Protein AF-A0A7S4IUA7-F1 (afdb_monomer_lite)

pLDDT: mean 75.54, std 24.88, range [31.03, 96.56]

Structure (mmCIF, N/CA/C/O backbone):
data_AF-A0A7S4IUA7-F1
#
_entry.id   AF-A0A7S4IUA7-F1
#
loop_
_atom_site.group_PDB
_atom_site.id
_atom_site.type_symbol
_atom_site.label_atom_id
_atom_site.label_alt_id
_atom_site.label_comp_id
_atom_site.label_asym_id
_atom_site.label_entity_id
_atom_site.label_seq_id
_atom_site.pdbx_PDB_ins_code
_atom_site.Cartn_x
_atom_site.Cartn_y
_atom_site.Cartn_z
_atom_site.occupancy
_atom_site.B_iso_or_equiv
_atom_site.auth_seq_id
_atom_site.auth_comp_id
_atom_site.auth_asym_id
_atom_site.auth_atom_id
_atom_site.pdbx_PDB_model_num
ATOM 1 N N . MET A 1 1 ? 3.511 -25.795 -10.693 1.00 38.31 1 MET A N 1
ATOM 2 C CA . MET A 1 1 ? 3.904 -25.506 -9.298 1.00 38.31 1 MET A CA 1
ATOM 3 C C . MET A 1 1 ? 3.450 -24.096 -8.982 1.00 38.31 1 MET A C 1
ATOM 5 O O . MET A 1 1 ? 4.001 -23.162 -9.547 1.00 38.31 1 MET A O 1
ATOM 9 N N . LEU A 1 2 ? 2.396 -23.937 -8.180 1.00 43.91 2 LEU A N 1
ATOM 10 C CA . LEU A 1 2 ? 2.012 -22.625 -7.662 1.00 43.91 2 LEU A CA 1
ATOM 11 C C . LEU A 1 2 ? 3.095 -22.228 -6.658 1.00 43.91 2 LEU A C 1
ATOM 13 O O . LEU A 1 2 ? 3.118 -22.738 -5.541 1.00 43.91 2 LEU A O 1
ATOM 17 N N . SER A 1 3 ? 4.046 -21.413 -7.118 1.00 50.47 3 SER A N 1
ATOM 18 C CA . SER A 1 3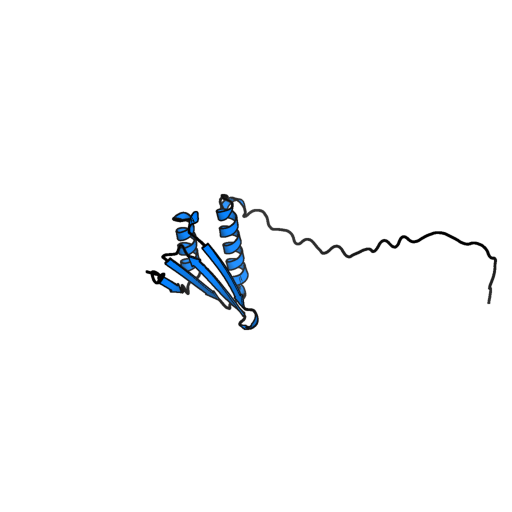 ? 5.025 -20.763 -6.255 1.00 50.47 3 SER A CA 1
ATOM 19 C C . SER A 1 3 ? 4.239 -20.059 -5.160 1.00 50.47 3 SER A C 1
ATOM 21 O O . SER A 1 3 ? 3.353 -19.256 -5.454 1.00 50.47 3 SER A O 1
ATOM 23 N N . TRP A 1 4 ? 4.500 -20.405 -3.908 1.00 49.34 4 TRP A N 1
ATOM 24 C CA . TRP A 1 4 ? 3.959 -19.696 -2.758 1.00 49.34 4 TRP A CA 1
ATOM 25 C C . TRP A 1 4 ? 4.533 -18.289 -2.865 1.00 49.34 4 TRP A C 1
ATOM 27 O O . TRP A 1 4 ? 5.706 -18.070 -2.573 1.00 49.34 4 TRP A O 1
ATOM 37 N N . ALA A 1 5 ? 3.750 -17.367 -3.424 1.00 58.12 5 ALA A N 1
ATOM 38 C CA . ALA A 1 5 ? 4.144 -15.975 -3.488 1.00 58.12 5 ALA A CA 1
ATOM 39 C C . ALA A 1 5 ? 4.478 -15.561 -2.056 1.00 58.12 5 ALA A C 1
ATOM 41 O O . ALA A 1 5 ? 3.652 -15.759 -1.159 1.00 58.12 5 ALA A O 1
ATOM 42 N N . LEU A 1 6 ? 5.699 -15.069 -1.837 1.00 74.31 6 LEU A N 1
ATOM 43 C CA . LEU A 1 6 ? 6.144 -14.635 -0.519 1.00 74.31 6 LEU A CA 1
ATOM 44 C C . LEU A 1 6 ? 5.200 -13.496 -0.102 1.00 74.31 6 LEU A C 1
ATOM 46 O O . LEU A 1 6 ? 5.260 -12.397 -0.656 1.00 74.31 6 LEU A O 1
ATOM 50 N N . MET A 1 7 ? 4.237 -13.805 0.767 1.00 78.88 7 MET A N 1
ATOM 51 C CA . MET A 1 7 ? 3.244 -12.853 1.255 1.00 78.88 7 MET A CA 1
ATOM 52 C C . MET A 1 7 ? 3.789 -12.218 2.522 1.00 78.88 7 MET A C 1
ATOM 54 O O . MET A 1 7 ? 3.866 -12.878 3.555 1.00 78.88 7 MET A O 1
ATOM 58 N N . VAL A 1 8 ? 4.152 -10.943 2.430 1.00 89.06 8 VAL A N 1
ATOM 59 C CA . VAL A 1 8 ? 4.759 -10.190 3.528 1.00 89.06 8 VAL A CA 1
ATOM 60 C C . VAL A 1 8 ? 3.813 -9.072 3.936 1.00 89.06 8 VAL A C 1
ATOM 62 O O . VAL A 1 8 ? 3.355 -8.299 3.093 1.00 89.06 8 VAL A O 1
ATOM 65 N N . TYR A 1 9 ? 3.504 -9.014 5.230 1.00 92.00 9 TYR A N 1
ATOM 66 C CA . TYR A 1 9 ? 2.853 -7.859 5.833 1.00 92.00 9 TYR A CA 1
ATOM 67 C C . TYR A 1 9 ? 3.932 -6.869 6.257 1.00 92.00 9 TYR A C 1
ATOM 69 O O . TYR A 1 9 ? 4.883 -7.245 6.938 1.00 92.00 9 TYR A O 1
ATOM 77 N N . LEU A 1 10 ? 3.788 -5.631 5.803 1.00 93.50 10 LEU A N 1
ATOM 78 C CA . LEU A 1 10 ? 4.608 -4.506 6.216 1.00 93.50 10 LEU A CA 1
ATOM 79 C C . LEU A 1 10 ? 3.765 -3.663 7.170 1.00 93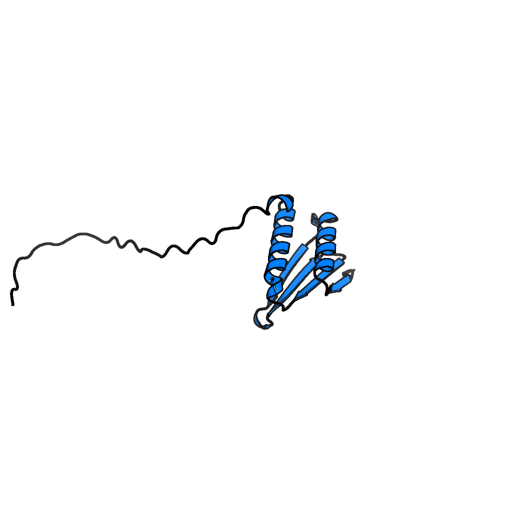.50 10 LEU A C 1
ATOM 81 O O . LEU A 1 10 ? 2.674 -3.233 6.799 1.00 93.50 10 LEU A O 1
ATOM 85 N N . ASP A 1 11 ? 4.256 -3.469 8.392 1.00 91.81 11 ASP A N 1
ATOM 86 C CA . ASP A 1 11 ? 3.554 -2.690 9.422 1.00 91.81 11 ASP A CA 1
ATOM 87 C C . ASP A 1 11 ? 3.826 -1.183 9.282 1.00 91.81 11 ASP A C 1
ATOM 89 O O . ASP A 1 11 ? 3.001 -0.352 9.659 1.00 91.81 11 ASP A O 1
ATOM 93 N N . ASP A 1 12 ? 4.971 -0.828 8.697 1.00 94.88 12 ASP A N 1
ATOM 94 C CA . ASP A 1 12 ? 5.356 0.551 8.423 1.00 94.88 12 ASP A CA 1
ATOM 95 C C . ASP A 1 12 ? 4.829 1.024 7.060 1.00 94.88 12 ASP A C 1
ATOM 97 O O . ASP A 1 12 ? 5.033 0.378 6.025 1.00 94.88 12 ASP A O 1
ATOM 101 N N . TRP A 1 13 ? 4.151 2.173 7.067 1.00 94.06 13 TRP A N 1
ATOM 102 C CA . TRP A 1 13 ? 3.543 2.749 5.867 1.00 94.06 13 TRP A CA 1
ATOM 103 C C . TRP A 1 13 ? 4.590 3.175 4.839 1.00 94.06 13 TRP A C 1
ATOM 105 O O . TRP A 1 13 ? 4.414 2.903 3.651 1.00 94.06 13 TRP A O 1
ATOM 115 N N . ASP A 1 14 ? 5.665 3.827 5.279 1.00 95.25 14 ASP A N 1
ATOM 116 C CA . ASP A 1 14 ? 6.658 4.406 4.373 1.00 95.25 14 ASP A CA 1
ATOM 117 C C . ASP A 1 14 ? 7.438 3.300 3.650 1.00 95.25 14 ASP A C 1
ATOM 119 O O . ASP A 1 14 ? 7.639 3.355 2.435 1.00 95.25 14 ASP A O 1
ATOM 123 N N . THR A 1 15 ? 7.765 2.226 4.371 1.00 95.62 15 THR A N 1
ATOM 124 C CA . THR A 1 15 ? 8.364 1.010 3.811 1.00 95.62 15 THR A CA 1
ATOM 125 C C . THR A 1 15 ? 7.431 0.340 2.801 1.00 95.62 15 THR A C 1
ATOM 127 O O . THR A 1 15 ? 7.865 -0.040 1.712 1.00 95.62 15 THR A O 1
ATOM 130 N N . PHE A 1 16 ? 6.137 0.210 3.126 1.00 96.06 16 PHE A N 1
ATOM 131 C CA . PHE A 1 16 ? 5.156 -0.344 2.192 1.00 96.06 16 PHE A CA 1
ATOM 132 C C . PHE A 1 16 ? 5.028 0.497 0.924 1.00 96.06 16 PHE A C 1
ATOM 134 O O . PHE A 1 16 ? 5.040 -0.061 -0.173 1.00 96.06 16 PHE A O 1
ATOM 141 N N . TYR A 1 17 ? 4.920 1.818 1.066 1.00 95.50 17 TYR A N 1
ATOM 142 C CA . TYR A 1 17 ? 4.805 2.745 -0.053 1.00 95.50 17 TYR A CA 1
ATOM 143 C C . TYR A 1 17 ? 6.013 2.628 -0.990 1.00 95.50 17 TYR A C 1
ATOM 145 O O . TYR A 1 17 ? 5.835 2.422 -2.191 1.00 95.50 17 TYR A O 1
ATOM 153 N N . ALA A 1 18 ? 7.230 2.685 -0.440 1.00 95.31 18 ALA A N 1
ATOM 154 C CA . ALA A 1 18 ? 8.462 2.643 -1.221 1.00 95.31 18 ALA A CA 1
ATOM 155 C C . ALA A 1 18 ? 8.616 1.327 -2.003 1.00 95.31 18 ALA A C 1
ATOM 157 O O . ALA A 1 18 ? 8.908 1.344 -3.199 1.00 95.31 18 ALA A O 1
ATOM 158 N N . GLU A 1 19 ? 8.374 0.179 -1.363 1.00 95.12 19 GLU A N 1
ATOM 159 C CA . GLU A 1 19 ? 8.480 -1.123 -2.036 1.00 95.12 19 GLU A CA 1
ATOM 160 C C . GLU A 1 19 ? 7.338 -1.362 -3.036 1.00 95.12 19 GLU A C 1
ATOM 162 O O . GLU A 1 19 ? 7.548 -1.975 -4.085 1.00 95.12 19 GLU A O 1
ATOM 167 N N . ALA A 1 20 ? 6.134 -0.851 -2.761 1.00 95.12 20 ALA A N 1
ATOM 168 C CA . ALA A 1 20 ? 5.012 -0.917 -3.694 1.00 95.12 20 ALA A CA 1
ATOM 169 C C . ALA A 1 20 ? 5.265 -0.082 -4.959 1.00 95.12 20 ALA A C 1
ATOM 171 O O . ALA A 1 20 ? 5.007 -0.554 -6.069 1.00 95.12 20 ALA A O 1
ATOM 172 N N . GLU A 1 21 ? 5.785 1.136 -4.800 1.00 93.88 21 GLU A N 1
ATOM 173 C CA . GLU A 1 21 ? 6.136 2.019 -5.912 1.00 93.88 21 GLU A CA 1
ATOM 174 C C . GLU A 1 21 ? 7.277 1.432 -6.745 1.00 93.88 21 GLU A C 1
ATOM 176 O O . GLU A 1 21 ? 7.164 1.327 -7.968 1.00 93.88 21 GLU A O 1
ATOM 181 N N . LYS A 1 22 ? 8.337 0.960 -6.086 1.00 94.62 22 LYS A N 1
ATOM 182 C CA . LYS A 1 22 ? 9.459 0.286 -6.740 1.00 94.62 22 LYS A CA 1
ATOM 183 C C . LYS A 1 22 ? 9.006 -0.936 -7.541 1.00 94.62 22 LYS A C 1
ATOM 185 O O . LYS A 1 22 ? 9.369 -1.066 -8.706 1.00 94.62 22 LYS A O 1
ATOM 190 N N . MET A 1 23 ? 8.152 -1.789 -6.965 1.00 94.69 23 MET A N 1
ATOM 191 C CA . MET A 1 23 ? 7.604 -2.955 -7.670 1.00 94.69 23 MET A CA 1
ATOM 192 C C . MET A 1 23 ? 6.867 -2.557 -8.954 1.00 94.69 23 MET A C 1
ATOM 194 O O . MET A 1 23 ? 7.005 -3.229 -9.978 1.00 94.69 23 MET A O 1
ATOM 198 N N . TYR A 1 24 ? 6.099 -1.466 -8.906 1.00 94.62 24 TYR A N 1
ATOM 199 C CA . TYR A 1 24 ? 5.390 -0.965 -10.075 1.00 94.62 24 TYR A CA 1
ATOM 200 C C . TYR A 1 24 ? 6.343 -0.425 -11.145 1.00 94.62 24 TYR A C 1
ATOM 202 O O . TYR A 1 24 ? 6.141 -0.709 -12.321 1.00 94.62 24 TYR A O 1
ATOM 210 N N . ILE A 1 25 ? 7.380 0.322 -10.753 1.00 92.94 25 ILE A N 1
ATOM 211 C CA . ILE A 1 25 ? 8.390 0.853 -11.682 1.00 92.94 25 ILE A CA 1
ATOM 212 C C . ILE A 1 25 ? 9.139 -0.291 -12.379 1.00 92.94 25 ILE A C 1
ATOM 214 O O . ILE A 1 25 ? 9.314 -0.255 -13.596 1.00 92.94 25 ILE A O 1
ATOM 218 N N . ASP A 1 26 ? 9.522 -1.327 -11.632 1.00 94.19 26 ASP A N 1
ATOM 219 C CA . ASP A 1 26 ? 10.264 -2.471 -12.170 1.00 94.19 26 ASP A CA 1
ATOM 220 C C . ASP A 1 26 ? 9.399 -3.333 -13.108 1.00 94.19 26 ASP A C 1
ATOM 222 O O . ASP A 1 26 ? 9.864 -3.836 -14.138 1.00 94.19 26 ASP A O 1
ATOM 226 N N . HIS A 1 27 ? 8.125 -3.535 -12.755 1.00 93.00 27 HIS A N 1
ATOM 227 C CA . HIS A 1 27 ? 7.229 -4.467 -13.442 1.00 93.00 27 HIS A CA 1
ATOM 228 C C . HIS A 1 27 ? 5.800 -3.915 -13.611 1.00 93.00 27 HIS A C 1
ATOM 230 O O . HIS A 1 27 ? 4.850 -4.508 -13.085 1.00 93.00 27 HIS A O 1
ATOM 236 N N . PRO A 1 28 ? 5.586 -2.844 -14.394 1.00 93.12 28 PRO A N 1
ATOM 237 C CA . PRO A 1 28 ? 4.285 -2.170 -14.468 1.00 93.12 28 PRO A CA 1
ATOM 238 C C . PRO A 1 28 ? 3.182 -3.067 -15.046 1.00 93.12 28 PRO A C 1
ATOM 240 O O . PRO A 1 28 ? 2.075 -3.110 -14.522 1.00 93.12 28 PRO A O 1
ATOM 243 N N . ALA A 1 29 ? 3.495 -3.867 -16.072 1.00 91.81 29 ALA A N 1
ATOM 244 C CA . ALA A 1 29 ? 2.523 -4.746 -16.732 1.00 91.81 29 ALA A CA 1
ATOM 245 C C . ALA A 1 29 ? 2.106 -5.972 -15.895 1.00 91.81 29 ALA A C 1
ATOM 247 O O . ALA A 1 29 ? 1.072 -6.581 -16.161 1.00 91.81 29 ALA A O 1
ATOM 248 N N . GLN A 1 30 ? 2.921 -6.368 -14.912 1.00 93.44 30 GLN A N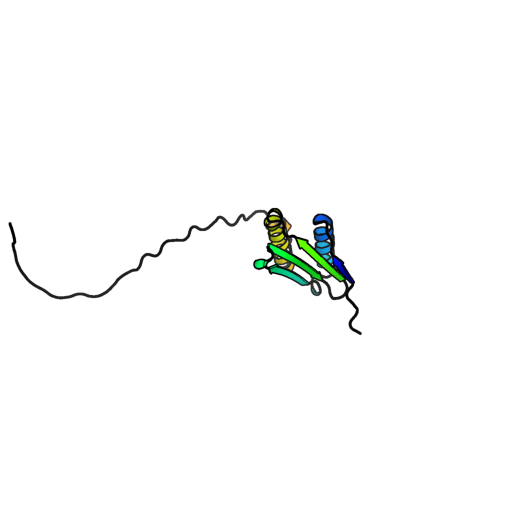 1
ATOM 249 C CA . GLN A 1 30 ? 2.654 -7.533 -14.056 1.00 93.44 30 GLN A CA 1
ATOM 250 C C . GLN A 1 30 ? 2.145 -7.124 -12.672 1.00 93.44 30 GLN A C 1
ATOM 252 O O . GLN A 1 30 ? 1.564 -7.948 -11.963 1.00 93.44 30 GLN A O 1
ATOM 257 N N . THR A 1 31 ? 2.344 -5.862 -12.288 1.00 95.56 31 THR A N 1
ATOM 258 C CA . THR A 1 31 ? 1.957 -5.350 -10.979 1.00 95.56 31 THR A CA 1
ATOM 259 C C . THR A 1 31 ? 0.455 -5.123 -10.904 1.00 95.56 31 THR A C 1
ATOM 261 O O . THR A 1 31 ? -0.140 -4.423 -11.718 1.00 95.56 31 THR A O 1
ATOM 264 N N . ARG A 1 32 ? -0.171 -5.695 -9.875 1.00 94.81 32 ARG A N 1
ATOM 265 C CA . ARG A 1 32 ? -1.584 -5.494 -9.554 1.00 94.81 32 ARG A CA 1
ATOM 266 C C . ARG A 1 32 ? -1.726 -4.897 -8.169 1.00 94.81 32 ARG A C 1
ATOM 268 O O . ARG A 1 32 ? -1.268 -5.483 -7.186 1.00 94.81 32 ARG A O 1
ATOM 275 N N . TYR A 1 33 ? -2.416 -3.766 -8.118 1.00 95.88 33 TYR A N 1
ATOM 276 C CA . TYR A 1 33 ? -2.814 -3.078 -6.899 1.00 95.88 33 TYR A CA 1
ATOM 277 C C . TYR A 1 33 ? -4.249 -3.471 -6.525 1.00 95.88 33 TYR A C 1
ATOM 279 O O . TYR A 1 33 ? -5.140 -3.487 -7.372 1.00 95.88 33 TYR A O 1
ATOM 287 N N . VAL A 1 34 ? -4.478 -3.837 -5.263 1.00 95.31 34 VAL A N 1
ATOM 288 C CA . VAL A 1 34 ? -5.797 -4.206 -4.734 1.00 95.31 34 VAL A CA 1
ATOM 289 C C . VAL A 1 34 ? -6.009 -3.534 -3.384 1.00 95.31 34 VAL A C 1
ATOM 291 O O . VAL A 1 34 ? -5.213 -3.721 -2.466 1.00 95.31 34 VAL A O 1
ATOM 294 N N . MET A 1 35 ? -7.135 -2.840 -3.237 1.00 95.25 35 MET A N 1
ATOM 295 C CA . MET A 1 35 ? -7.615 -2.290 -1.971 1.00 95.25 35 MET A CA 1
ATOM 296 C C . MET A 1 35 ? -8.900 -3.006 -1.550 1.00 95.25 35 MET A C 1
ATOM 298 O O . MET A 1 35 ? -9.803 -3.222 -2.357 1.00 95.25 35 MET A O 1
ATOM 302 N N . LYS A 1 36 ? -8.995 -3.381 -0.274 1.00 94.94 36 LYS A N 1
ATOM 303 C CA . LYS A 1 36 ? -10.186 -4.006 0.309 1.00 94.94 36 LYS A CA 1
ATOM 304 C C . LYS A 1 36 ? -10.560 -3.307 1.607 1.00 94.94 36 LYS A C 1
ATOM 306 O O . LYS A 1 36 ? -9.815 -3.388 2.579 1.00 94.94 36 LYS A O 1
ATOM 311 N N . TYR A 1 37 ? -11.745 -2.706 1.639 1.00 95.19 37 TYR A N 1
ATOM 312 C CA . TYR A 1 37 ? -12.350 -2.173 2.857 1.00 95.19 37 TYR A CA 1
ATOM 313 C C . TYR A 1 37 ? -13.363 -3.158 3.441 1.00 95.19 37 TYR A C 1
ATOM 315 O O . TYR A 1 37 ? -14.115 -3.812 2.714 1.00 95.19 37 TYR A O 1
ATOM 323 N N . ARG A 1 38 ? -13.396 -3.257 4.768 1.00 95.56 38 ARG A N 1
ATOM 324 C CA . ARG A 1 38 ? -14.416 -3.991 5.509 1.00 95.56 38 ARG A CA 1
ATOM 325 C C . ARG A 1 38 ? -15.009 -3.095 6.587 1.00 95.56 38 ARG A C 1
ATOM 327 O O . ARG A 1 38 ? -14.378 -2.860 7.612 1.00 95.56 38 ARG A O 1
ATOM 334 N N . HIS A 1 39 ? -16.254 -2.678 6.371 1.00 93.94 39 HIS A N 1
ATOM 335 C CA . HIS A 1 39 ? -16.943 -1.745 7.259 1.00 93.94 39 HIS A CA 1
ATOM 336 C C . HIS A 1 39 ? -17.152 -2.285 8.680 1.00 93.94 39 HIS A C 1
ATOM 338 O O . HIS A 1 39 ? -16.838 -1.584 9.632 1.00 93.94 39 HIS A O 1
ATOM 344 N N . CYS A 1 40 ? -17.592 -3.541 8.826 1.00 95.88 40 CYS A N 1
ATOM 345 C CA . CYS A 1 40 ? -17.873 -4.153 10.134 1.00 95.88 40 CYS A CA 1
ATOM 346 C C . CYS A 1 40 ? -16.668 -4.136 11.086 1.00 95.88 40 CYS A C 1
ATOM 348 O O . CYS A 1 40 ? -16.845 -4.015 12.291 1.00 95.88 40 CYS A O 1
ATOM 350 N N . ASP A 1 41 ? -15.461 -4.237 10.524 1.00 92.81 41 ASP A N 1
ATOM 351 C CA . ASP A 1 41 ? -14.218 -4.295 11.293 1.00 92.81 41 ASP A CA 1
ATOM 352 C C . ASP A 1 41 ? -13.460 -2.956 11.267 1.00 92.81 41 ASP A C 1
ATOM 354 O O . ASP A 1 41 ? -12.411 -2.850 11.893 1.00 92.81 41 ASP A O 1
ATOM 358 N N . GLY A 1 42 ? -13.926 -1.962 10.497 1.00 93.38 42 GLY A N 1
ATOM 359 C CA . GLY A 1 42 ? -13.220 -0.692 10.284 1.00 93.38 42 GLY A CA 1
ATOM 360 C C . GLY A 1 42 ? -11.861 -0.824 9.585 1.00 93.38 42 GLY A C 1
ATOM 361 O O . GLY A 1 42 ? -11.045 0.085 9.663 1.00 93.38 42 GLY A O 1
ATOM 362 N N . LYS A 1 43 ? -11.595 -1.947 8.907 1.00 95.12 43 LYS A N 1
ATOM 363 C CA . LYS A 1 43 ? -10.255 -2.302 8.408 1.00 95.12 43 LYS A CA 1
ATOM 364 C C . LYS A 1 43 ? -10.111 -2.090 6.911 1.00 95.12 43 LYS A C 1
ATOM 366 O O . LYS A 1 43 ? -10.983 -2.487 6.131 1.00 95.12 43 LYS A O 1
ATOM 371 N N . ILE A 1 44 ? -8.962 -1.555 6.511 1.00 95.94 44 ILE A N 1
ATOM 372 C CA . ILE A 1 44 ? -8.524 -1.468 5.118 1.00 95.94 44 ILE A CA 1
ATOM 373 C C . ILE A 1 44 ? -7.285 -2.343 4.940 1.00 95.94 44 ILE A C 1
ATOM 375 O O . ILE A 1 44 ? -6.361 -2.312 5.750 1.00 95.94 44 ILE A O 1
ATOM 379 N N . VAL A 1 45 ? -7.273 -3.141 3.874 1.00 95.69 45 VAL A N 1
ATOM 380 C CA . VAL A 1 45 ? -6.124 -3.949 3.461 1.00 95.69 45 VAL A CA 1
ATOM 381 C C . VAL A 1 45 ? -5.721 -3.541 2.054 1.00 95.69 45 VAL A C 1
ATOM 383 O O . VAL A 1 45 ? -6.535 -3.613 1.130 1.00 95.69 45 VAL A O 1
ATOM 386 N N . LEU A 1 46 ? -4.460 -3.160 1.892 1.00 96.50 46 LEU A N 1
ATOM 387 C CA . LEU A 1 46 ? -3.815 -2.946 0.606 1.00 96.50 46 LEU A CA 1
ATOM 388 C C . LEU A 1 46 ? -2.954 -4.150 0.242 1.00 96.50 46 LEU A C 1
ATOM 390 O O . LEU A 1 46 ? -2.338 -4.777 1.106 1.00 96.50 46 LEU A O 1
ATOM 394 N N . LYS A 1 47 ? -2.909 -4.475 -1.048 1.00 95.62 47 LYS A N 1
ATOM 395 C CA . LYS A 1 47 ? -2.081 -5.547 -1.592 1.00 95.62 47 LYS A CA 1
ATOM 396 C C . LYS A 1 47 ? -1.491 -5.132 -2.934 1.00 95.62 47 LYS A C 1
ATOM 398 O O . LYS A 1 47 ? -2.243 -4.764 -3.832 1.00 95.62 47 LYS A O 1
ATOM 403 N N . VAL A 1 48 ? -0.178 -5.279 -3.085 1.00 96.06 48 VAL A N 1
ATOM 404 C CA . VAL A 1 48 ? 0.545 -5.061 -4.349 1.00 96.06 48 VAL A CA 1
ATOM 405 C C . VAL A 1 48 ? 1.311 -6.326 -4.702 1.00 96.06 48 VAL A C 1
ATOM 407 O O . VAL A 1 48 ? 1.942 -6.933 -3.835 1.00 96.06 48 VAL A O 1
ATOM 410 N N . THR A 1 49 ? 1.197 -6.799 -5.942 1.00 95.69 49 THR A N 1
ATOM 411 C CA . THR A 1 49 ? 1.824 -8.067 -6.334 1.00 95.69 49 THR A CA 1
ATOM 412 C C . THR A 1 49 ? 2.153 -8.156 -7.813 1.00 95.69 49 THR A C 1
ATOM 414 O O . THR A 1 49 ? 1.379 -7.683 -8.637 1.00 95.69 49 THR A O 1
ATOM 417 N N . ASN A 1 50 ? 3.253 -8.839 -8.129 1.00 93.31 50 ASN A N 1
ATOM 418 C CA . ASN A 1 50 ? 3.701 -9.192 -9.480 1.00 93.31 50 ASN A CA 1
ATOM 419 C C . ASN A 1 50 ? 3.693 -10.720 -9.720 1.00 93.31 50 ASN A C 1
ATOM 421 O O . ASN A 1 50 ? 4.567 -11.251 -10.399 1.00 93.31 50 ASN A O 1
ATOM 425 N N . ASP A 1 51 ? 2.779 -11.450 -9.069 1.00 89.19 51 ASP A N 1
ATOM 426 C CA . ASP A 1 51 ? 2.683 -12.926 -9.055 1.00 89.19 51 ASP A CA 1
ATOM 427 C C . ASP A 1 51 ? 3.829 -13.685 -8.365 1.00 89.19 51 ASP A C 1
ATOM 429 O O . ASP A 1 51 ? 3.686 -14.874 -8.077 1.00 89.19 51 ASP A O 1
ATOM 433 N N . ARG A 1 52 ? 4.941 -13.017 -8.040 1.00 89.56 52 ARG A N 1
ATOM 434 C CA . ARG A 1 52 ? 6.083 -13.616 -7.328 1.00 89.56 52 ARG A CA 1
ATOM 435 C C . ARG A 1 52 ? 6.177 -13.130 -5.890 1.00 89.56 52 ARG A C 1
ATOM 437 O O . ARG A 1 52 ? 6.308 -13.929 -4.966 1.00 89.56 52 ARG A O 1
ATOM 444 N N . VAL A 1 53 ? 6.088 -11.817 -5.713 1.00 91.44 53 VAL A N 1
ATOM 445 C CA . VAL A 1 53 ? 6.132 -11.138 -4.418 1.00 91.44 53 VAL A CA 1
ATOM 446 C C . VAL A 1 53 ? 4.769 -10.518 -4.157 1.00 91.44 53 VAL A C 1
ATOM 448 O O . VAL A 1 53 ? 4.091 -10.049 -5.077 1.00 91.44 53 VAL A O 1
ATOM 451 N N . CYS A 1 54 ? 4.329 -10.552 -2.903 1.00 93.94 54 CYS A N 1
ATOM 452 C CA . CYS A 1 54 ? 3.045 -10.005 -2.506 1.00 93.94 54 CYS A CA 1
ATOM 453 C C . CYS A 1 54 ? 3.219 -9.162 -1.242 1.00 93.94 54 CYS A C 1
ATOM 455 O O . CYS A 1 54 ? 3.383 -9.697 -0.145 1.00 93.94 54 CYS A O 1
ATOM 457 N N . LEU A 1 55 ? 3.183 -7.844 -1.415 1.00 95.25 55 LEU A N 1
ATOM 458 C CA . LEU A 1 55 ? 3.262 -6.874 -0.331 1.00 95.25 55 LEU A CA 1
ATOM 459 C C . LEU A 1 55 ? 1.857 -6.596 0.178 1.00 95.25 55 LEU A C 1
ATOM 461 O O . LEU A 1 55 ? 0.941 -6.365 -0.617 1.00 95.25 55 LEU A O 1
ATOM 465 N N . LYS A 1 56 ? 1.679 -6.604 1.495 1.00 95.56 56 LYS A N 1
ATOM 466 C CA . LYS A 1 56 ? 0.424 -6.236 2.139 1.00 95.56 56 LYS A CA 1
ATOM 467 C C . LYS A 1 56 ? 0.649 -5.186 3.207 1.00 95.56 56 LYS A C 1
ATOM 469 O O . LYS A 1 56 ? 1.598 -5.280 3.973 1.00 95.56 56 LYS A O 1
ATOM 474 N N . TYR A 1 57 ? -0.292 -4.259 3.286 1.00 96.56 57 TYR A N 1
ATOM 475 C CA . TYR A 1 57 ? -0.403 -3.294 4.370 1.00 96.56 57 TYR A CA 1
ATOM 476 C C . TYR A 1 57 ? -1.830 -3.323 4.897 1.00 96.56 57 TYR A C 1
ATOM 478 O O . TYR A 1 57 ? -2.785 -3.454 4.125 1.00 96.56 57 TYR A O 1
ATOM 486 N N . GLN A 1 58 ? -1.984 -3.243 6.210 1.00 95.44 58 GLN A N 1
ATOM 487 C CA . GLN A 1 58 ? -3.282 -3.236 6.861 1.00 95.44 58 GLN A CA 1
ATOM 488 C C . GLN A 1 58 ? -3.324 -2.117 7.891 1.00 95.44 58 GLN A C 1
ATOM 490 O O . GLN A 1 58 ? -2.404 -1.973 8.684 1.00 95.44 58 GLN A O 1
ATOM 495 N N . THR A 1 59 ? -4.427 -1.375 7.907 1.00 95.56 59 THR A N 1
ATOM 496 C CA . THR A 1 59 ? -4.687 -0.352 8.921 1.00 95.56 59 THR A CA 1
ATOM 497 C C . THR A 1 59 ? -6.164 -0.340 9.303 1.00 95.56 59 THR A C 1
ATOM 499 O O . THR A 1 59 ? -7.044 -0.682 8.503 1.00 95.56 59 THR A O 1
ATOM 502 N N . ASP A 1 60 ? -6.429 0.018 10.552 1.00 95.25 60 ASP A N 1
ATOM 503 C CA . ASP A 1 60 ? -7.743 0.354 11.101 1.00 95.25 60 ASP A CA 1
ATOM 504 C C . ASP A 1 60 ? -7.838 1.835 11.513 1.00 95.25 60 ASP A C 1
ATOM 506 O O . ASP A 1 60 ? -8.872 2.288 12.005 1.00 95.25 60 ASP A O 1
ATOM 510 N N . GLN A 1 61 ? -6.775 2.610 11.283 1.00 93.62 61 GLN A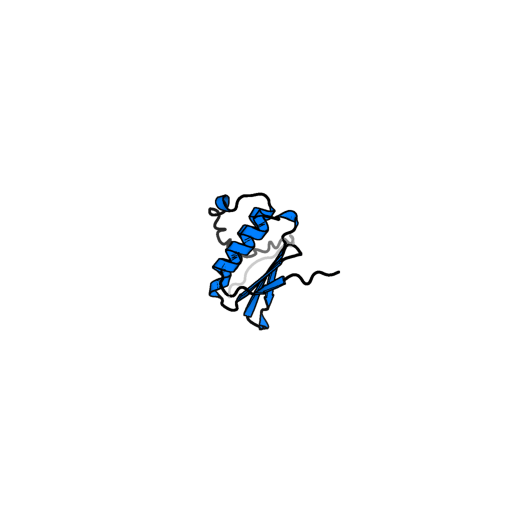 N 1
ATOM 511 C CA . GLN A 1 61 ? -6.701 4.010 11.670 1.00 93.62 61 GLN A CA 1
ATOM 512 C C . GLN A 1 61 ? -7.342 4.899 10.602 1.00 93.62 61 GLN A C 1
ATOM 514 O O . GLN A 1 61 ? -6.887 4.985 9.460 1.00 93.62 61 GLN A O 1
ATOM 519 N N . ALA A 1 62 ? -8.386 5.636 10.985 1.00 90.75 62 ALA A N 1
ATOM 520 C CA . ALA A 1 62 ? -9.090 6.549 10.082 1.00 90.75 62 ALA A CA 1
ATOM 521 C C . ALA A 1 62 ? -8.206 7.707 9.575 1.00 90.75 62 ALA A C 1
ATOM 523 O O . ALA A 1 62 ? -8.447 8.235 8.488 1.00 90.75 62 ALA A O 1
ATOM 524 N N . SER A 1 63 ? -7.155 8.079 10.319 1.00 92.88 63 SER A N 1
ATOM 525 C CA . SER A 1 63 ? -6.143 9.053 9.881 1.00 92.88 63 SER A CA 1
ATOM 526 C C . SER A 1 63 ? -5.461 8.655 8.574 1.00 92.88 63 SER A C 1
ATOM 528 O O . SER A 1 63 ? -4.996 9.519 7.828 1.00 92.88 63 SER A O 1
ATOM 530 N N . ASP A 1 64 ? -5.427 7.357 8.275 1.00 92.62 64 ASP A N 1
ATOM 531 C CA . ASP A 1 64 ? -4.637 6.812 7.180 1.00 92.62 64 ASP A CA 1
ATOM 532 C C . ASP A 1 64 ? -5.383 6.891 5.859 1.00 92.62 64 ASP A C 1
ATOM 534 O O . ASP A 1 64 ? -4.764 6.910 4.802 1.00 92.62 64 ASP A O 1
ATOM 538 N N . VAL A 1 65 ? -6.706 7.047 5.898 1.00 92.00 65 VAL A N 1
ATOM 539 C CA . VAL A 1 65 ? -7.563 7.092 4.708 1.00 92.00 65 VAL A CA 1
ATOM 540 C C . VAL A 1 65 ? -7.052 8.108 3.684 1.00 92.00 65 VAL A C 1
ATOM 542 O O . VAL A 1 65 ? -6.975 7.793 2.501 1.00 92.00 65 VAL A O 1
ATOM 545 N N . LYS A 1 66 ? -6.601 9.287 4.133 1.00 93.00 66 LYS A N 1
ATOM 546 C CA . LYS A 1 66 ? -6.054 10.323 3.240 1.00 93.00 66 LYS A CA 1
ATOM 547 C C . LYS A 1 66 ? -4.772 9.890 2.525 1.00 93.00 66 LYS A C 1
ATOM 549 O O . LYS A 1 66 ? -4.580 10.245 1.368 1.00 93.00 66 LYS A O 1
ATOM 554 N N . ARG A 1 67 ? -3.872 9.160 3.192 1.00 93.56 67 ARG A N 1
ATOM 555 C CA . ARG A 1 67 ? -2.636 8.660 2.557 1.00 93.56 67 ARG A CA 1
ATOM 556 C C . ARG A 1 67 ? -2.903 7.452 1.661 1.00 93.56 67 ARG A C 1
ATOM 558 O O . ARG A 1 67 ? -2.266 7.343 0.617 1.00 93.56 67 ARG A O 1
ATOM 565 N N . LEU A 1 68 ? -3.875 6.605 2.012 1.00 94.00 68 LEU A N 1
ATOM 566 C CA . LEU A 1 68 ? -4.299 5.497 1.150 1.00 94.00 68 LEU A CA 1
ATOM 567 C C . LEU A 1 68 ? -4.926 6.013 -0.152 1.00 94.00 68 LEU A C 1
ATOM 569 O O . LEU A 1 68 ? -4.625 5.489 -1.219 1.00 94.00 68 LEU A O 1
ATOM 573 N N . ASP A 1 69 ? -5.747 7.061 -0.067 1.00 93.38 69 ASP A N 1
ATOM 574 C CA . ASP A 1 69 ? -6.376 7.690 -1.231 1.00 93.38 69 ASP A CA 1
ATOM 575 C C . ASP A 1 69 ? -5.340 8.332 -2.168 1.00 93.38 69 ASP A C 1
ATOM 577 O O . ASP A 1 69 ? -5.350 8.097 -3.375 1.00 93.38 69 ASP A O 1
ATOM 581 N N . LYS A 1 70 ? -4.345 9.031 -1.602 1.00 93.38 70 LYS A N 1
ATOM 582 C CA . LYS A 1 70 ? -3.195 9.539 -2.367 1.00 93.38 70 LYS A CA 1
ATOM 583 C C . LYS A 1 70 ? -2.451 8.424 -3.100 1.00 93.38 70 LYS A C 1
ATOM 585 O O . LYS A 1 70 ? -2.151 8.575 -4.280 1.00 93.38 70 LYS A O 1
ATOM 590 N N . LEU A 1 71 ? -2.178 7.303 -2.429 1.00 94.12 71 LEU A N 1
ATOM 591 C CA . LEU A 1 71 ? -1.526 6.155 -3.062 1.00 94.12 71 LEU A CA 1
ATOM 592 C C . LEU A 1 71 ? -2.370 5.583 -4.209 1.00 94.12 71 LEU A C 1
ATOM 594 O O . LEU A 1 71 ? -1.828 5.245 -5.259 1.00 94.12 71 LEU A O 1
ATOM 598 N N . ASN A 1 72 ? -3.687 5.493 -4.026 1.00 93.50 72 ASN A N 1
ATOM 599 C CA . ASN A 1 72 ? -4.597 5.020 -5.063 1.00 93.50 72 ASN A CA 1
ATOM 600 C C . ASN A 1 72 ? -4.523 5.909 -6.315 1.00 93.50 72 ASN A C 1
ATOM 602 O O . ASN A 1 72 ? -4.367 5.392 -7.420 1.00 93.50 72 ASN A O 1
ATOM 606 N N . ASN A 1 73 ? -4.529 7.233 -6.143 1.00 93.00 73 ASN A N 1
ATOM 607 C CA . ASN A 1 73 ? -4.380 8.174 -7.255 1.00 93.00 73 ASN A CA 1
ATOM 608 C C . ASN A 1 73 ? -3.021 8.027 -7.953 1.00 93.00 73 ASN A C 1
ATOM 610 O O . ASN A 1 73 ? -2.978 7.9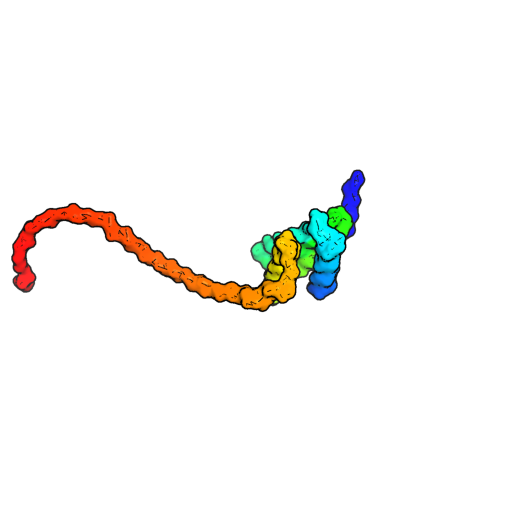46 -9.176 1.00 93.00 73 ASN A O 1
ATOM 614 N N . VAL A 1 74 ? -1.927 7.878 -7.198 1.00 92.19 74 VAL A N 1
ATOM 615 C CA . VAL A 1 74 ? -0.589 7.632 -7.770 1.00 92.19 74 VAL A CA 1
ATOM 616 C C . VAL A 1 74 ? -0.579 6.387 -8.662 1.00 92.19 74 VAL A C 1
ATOM 618 O O . VAL A 1 74 ? -0.072 6.439 -9.784 1.00 92.19 74 VAL A O 1
ATOM 621 N N . PHE A 1 75 ? -1.154 5.272 -8.200 1.00 92.62 75 PHE A N 1
ATOM 622 C CA . PHE A 1 75 ? -1.233 4.049 -9.002 1.00 92.62 75 PHE A CA 1
ATOM 623 C C . PHE A 1 75 ? -2.119 4.226 -10.239 1.00 92.62 75 PHE A C 1
ATOM 625 O O . PHE A 1 75 ? -1.719 3.805 -11.322 1.00 92.62 75 PHE A O 1
ATOM 632 N N . LEU A 1 76 ? -3.284 4.867 -10.110 1.00 91.75 76 LEU A N 1
ATOM 633 C CA . LEU A 1 76 ? -4.185 5.122 -11.238 1.00 91.75 76 LEU A CA 1
ATOM 634 C C . LEU A 1 76 ? -3.525 6.003 -12.310 1.00 91.75 76 LEU A C 1
ATOM 636 O O . LEU A 1 76 ? -3.568 5.653 -13.490 1.00 91.75 76 LEU A O 1
ATOM 640 N N . THR A 1 77 ? -2.856 7.088 -11.913 1.00 91.81 77 THR A N 1
ATOM 641 C CA . THR A 1 77 ? -2.130 7.984 -12.826 1.00 91.81 77 THR A CA 1
ATOM 642 C C . THR A 1 77 ? -1.000 7.245 -13.543 1.00 91.81 77 THR A C 1
ATOM 644 O O . THR A 1 77 ? -0.929 7.267 -14.775 1.00 91.81 77 THR A O 1
ATOM 647 N N . ARG A 1 78 ? -0.170 6.499 -12.799 1.00 89.31 78 ARG A N 1
ATOM 648 C CA . ARG A 1 78 ? 0.922 5.702 -13.379 1.00 89.31 78 ARG A CA 1
ATOM 649 C C . ARG A 1 78 ? 0.412 4.615 -14.331 1.00 89.31 78 ARG A C 1
ATOM 651 O O . ARG A 1 78 ? 1.054 4.340 -15.344 1.00 89.31 78 ARG A O 1
ATOM 658 N N . MET A 1 79 ? -0.731 3.993 -14.036 1.00 90.06 79 MET A N 1
ATOM 659 C CA . MET A 1 79 ? -1.371 3.005 -14.920 1.00 90.06 79 MET A CA 1
ATOM 660 C C . MET A 1 79 ? -1.912 3.628 -16.208 1.00 90.06 79 MET A C 1
ATOM 662 O O . MET A 1 79 ? -1.971 2.948 -17.230 1.00 90.06 79 MET A O 1
ATOM 666 N N . CYS A 1 80 ? -2.235 4.921 -16.195 1.00 90.94 80 CYS A N 1
ATOM 667 C CA . CYS A 1 80 ? -2.600 5.679 -17.392 1.00 90.94 80 CYS A CA 1
ATOM 668 C C . CYS A 1 80 ? -1.386 6.157 -18.213 1.00 90.94 80 CYS A C 1
ATOM 670 O O . CYS A 1 80 ? -1.574 6.842 -19.217 1.00 90.94 80 CYS A O 1
ATOM 672 N N . GLY A 1 81 ? -0.155 5.821 -17.807 1.00 85.88 81 GLY A N 1
ATOM 673 C CA . GLY A 1 81 ? 1.072 6.237 -18.493 1.00 85.88 81 GLY A CA 1
ATOM 674 C C . GLY A 1 81 ? 1.470 7.695 -18.247 1.00 85.88 81 GLY A C 1
ATOM 675 O O . GLY A 1 81 ? 2.252 8.240 -19.020 1.00 85.88 81 GLY A O 1
ATOM 676 N N . LYS A 1 82 ? 0.924 8.322 -17.200 1.00 86.19 82 LYS A N 1
ATOM 677 C CA . LYS A 1 82 ? 1.274 9.678 -16.766 1.00 86.19 82 LYS A CA 1
ATOM 678 C C . LYS A 1 82 ? 2.190 9.626 -15.549 1.00 86.19 82 LYS A C 1
ATOM 680 O O . LYS A 1 82 ? 2.092 8.704 -14.733 1.00 86.19 82 LYS A O 1
ATOM 685 N N . ASP A 1 83 ? 3.034 10.639 -15.401 1.00 79.44 83 ASP A N 1
ATOM 686 C CA . ASP A 1 83 ? 3.852 10.788 -14.206 1.00 79.44 83 ASP A CA 1
ATOM 687 C C . ASP A 1 83 ? 3.056 11.493 -13.092 1.00 79.44 83 ASP A C 1
ATOM 689 O O . ASP A 1 83 ? 2.519 12.583 -13.297 1.00 79.44 83 ASP A O 1
ATOM 693 N N . PRO A 1 84 ? 2.984 10.915 -11.878 1.00 72.25 84 PRO A N 1
ATOM 694 C CA . PRO A 1 84 ? 2.199 11.461 -10.767 1.00 72.25 84 PRO A CA 1
ATOM 695 C C . PRO A 1 84 ? 2.718 12.803 -10.223 1.00 72.25 84 PRO A C 1
ATOM 697 O O . PRO A 1 84 ? 2.085 13.384 -9.345 1.00 72.25 84 PRO A O 1
ATOM 700 N N . SER A 1 85 ? 3.844 13.320 -10.730 1.00 65.94 85 SER A N 1
ATOM 701 C CA . SER A 1 85 ? 4.326 14.672 -10.426 1.00 65.94 85 SER A CA 1
ATOM 702 C C . SER A 1 85 ? 3.476 15.780 -11.052 1.00 65.94 85 SER A C 1
ATOM 704 O O . SER A 1 85 ? 3.591 16.926 -10.626 1.00 65.94 85 SER A O 1
ATOM 706 N N . GLU A 1 86 ? 2.647 15.463 -12.052 1.00 55.53 86 GLU A N 1
ATOM 707 C CA . GLU A 1 86 ? 1.866 16.454 -12.805 1.00 55.53 86 GLU A CA 1
ATOM 708 C C . GLU A 1 86 ? 0.450 16.678 -12.239 1.00 55.53 86 GLU A C 1
ATOM 710 O O . GLU A 1 86 ? -0.126 17.743 -12.438 1.00 55.53 86 GLU A O 1
ATOM 715 N N . ASP A 1 87 ? -0.091 15.728 -11.467 1.00 52.81 87 ASP A N 1
ATOM 716 C CA . ASP A 1 87 ? -1.485 15.755 -10.983 1.00 52.81 87 ASP A CA 1
ATOM 717 C C . ASP A 1 87 ? -1.654 16.384 -9.580 1.00 52.81 87 ASP A C 1
ATOM 719 O O . ASP A 1 87 ? -2.759 16.443 -9.041 1.00 52.81 87 ASP A O 1
ATOM 723 N N . ALA A 1 88 ? -0.586 16.902 -8.960 1.00 53.53 88 ALA A N 1
ATOM 724 C CA . ALA A 1 88 ? -0.664 17.538 -7.636 1.00 53.53 88 ALA A CA 1
ATOM 725 C C . ALA A 1 88 ? -1.398 18.903 -7.627 1.00 53.53 88 ALA A C 1
ATOM 727 O O . ALA A 1 88 ? -1.499 19.531 -6.572 1.00 53.53 88 ALA A O 1
ATOM 728 N N . THR A 1 89 ? -1.898 19.375 -8.775 1.00 46.34 89 THR A N 1
ATOM 729 C CA . THR A 1 89 ? -2.518 20.702 -8.939 1.00 46.34 89 THR A CA 1
ATOM 730 C C . THR A 1 89 ? -4.037 20.724 -9.097 1.00 46.34 89 THR A C 1
ATOM 732 O O . THR A 1 89 ? -4.602 21.815 -9.101 1.00 46.34 89 THR A O 1
ATOM 735 N N . GLU A 1 90 ? -4.731 19.587 -9.161 1.00 51.81 90 GLU A N 1
ATOM 736 C CA . GLU A 1 90 ? -6.199 19.588 -9.258 1.00 51.81 90 GLU A CA 1
ATOM 737 C C . GLU A 1 90 ? -6.849 19.075 -7.968 1.00 51.81 90 GLU A C 1
ATOM 739 O O . GLU A 1 90 ? -7.259 17.922 -7.841 1.00 51.81 90 GLU A O 1
ATOM 744 N N . GLU A 1 91 ? -6.981 19.973 -6.985 1.00 52.25 91 GLU A N 1
ATOM 745 C CA . GLU A 1 91 ? -8.005 19.806 -5.955 1.00 52.25 91 GLU A CA 1
ATOM 746 C C . GLU A 1 91 ? -9.383 19.876 -6.628 1.00 52.25 91 GLU A C 1
ATOM 748 O O . GLU A 1 91 ? -9.854 20.943 -7.027 1.00 52.25 91 GLU A O 1
ATOM 753 N N . VAL A 1 92 ? -10.041 18.722 -6.752 1.00 47.34 92 VAL A N 1
ATOM 754 C CA . VAL A 1 92 ? -11.457 18.632 -7.117 1.00 47.34 92 VAL A CA 1
ATOM 755 C C . VAL A 1 92 ? -12.263 19.371 -6.048 1.00 47.34 92 VAL A C 1
ATOM 757 O O . VAL A 1 92 ? -12.493 18.872 -4.945 1.00 47.34 92 VAL A O 1
ATOM 760 N N . ALA A 1 93 ? -12.668 20.596 -6.377 1.00 42.12 93 ALA A N 1
ATOM 761 C CA . ALA A 1 93 ? -13.594 21.382 -5.583 1.00 42.12 93 ALA A CA 1
ATOM 762 C C . ALA A 1 93 ? -14.896 20.584 -5.358 1.00 42.12 93 ALA A C 1
ATOM 764 O O . ALA A 1 93 ? -15.393 19.946 -6.289 1.00 42.12 93 ALA A O 1
ATOM 765 N N . PRO A 1 94 ? -15.492 20.612 -4.153 1.00 43.31 94 PRO A N 1
ATOM 766 C CA . PRO A 1 94 ? -16.741 19.909 -3.904 1.00 43.31 94 PRO A CA 1
ATOM 767 C C . PRO A 1 94 ? -17.881 20.584 -4.679 1.00 43.31 94 PRO A C 1
ATOM 769 O O . PRO A 1 94 ? -18.335 21.675 -4.320 1.00 43.31 94 PRO A O 1
ATOM 772 N N . GLU A 1 95 ? -18.372 19.931 -5.733 1.00 41.38 95 GLU A N 1
ATOM 773 C CA . GLU A 1 95 ? -19.628 20.318 -6.369 1.00 41.38 95 GLU A CA 1
ATOM 774 C C . GLU A 1 95 ? -20.786 20.124 -5.377 1.00 41.38 95 GLU A C 1
ATOM 776 O O . GLU A 1 95 ? -21.079 19.022 -4.909 1.00 41.38 95 GLU A O 1
ATOM 781 N N . LYS A 1 96 ? -21.449 21.232 -5.028 1.00 37.03 96 LYS A N 1
ATOM 782 C CA . LYS A 1 96 ? -22.683 21.231 -4.234 1.00 37.03 96 LYS A CA 1
ATOM 783 C C . LYS A 1 96 ? -23.796 20.493 -4.997 1.00 37.03 96 LYS A C 1
ATOM 785 O O . LYS A 1 96 ? -23.960 20.743 -6.192 1.00 37.03 96 LYS A O 1
ATOM 790 N N . PRO A 1 97 ? -24.639 19.684 -4.327 1.00 36.31 97 PRO A N 1
ATOM 791 C CA . PRO A 1 97 ? -25.796 19.074 -4.972 1.00 36.31 97 PRO A CA 1
ATOM 792 C C . PRO A 1 97 ? -26.810 20.160 -5.366 1.00 36.31 97 PRO A C 1
ATOM 794 O O . PRO A 1 97 ? -27.367 20.842 -4.504 1.00 36.31 97 PRO A O 1
ATOM 797 N N . LYS A 1 98 ? -27.055 20.327 -6.674 1.00 34.41 98 LYS A N 1
ATOM 798 C CA . LYS A 1 98 ? -28.188 21.113 -7.183 1.00 34.41 98 LYS A CA 1
ATOM 799 C C . LYS A 1 98 ? -29.482 20.388 -6.820 1.00 34.41 98 LYS A C 1
ATOM 801 O O . LYS A 1 98 ? -29.756 19.293 -7.304 1.00 34.41 98 LYS A O 1
ATOM 806 N N . SER A 1 99 ? -30.250 21.015 -5.940 1.00 36.44 99 SER A N 1
ATOM 807 C CA . SER A 1 99 ? -31.625 20.662 -5.616 1.00 36.44 99 SER A CA 1
ATOM 808 C C . SER A 1 99 ? -32.490 20.611 -6.875 1.00 36.44 99 SER A C 1
ATOM 810 O O . SER A 1 99 ? -32.438 21.505 -7.714 1.00 36.44 99 SER A O 1
ATOM 812 N N . SER A 1 100 ? -33.293 19.557 -6.958 1.00 39.53 100 SER A N 1
ATOM 813 C CA . SER A 1 100 ? -34.333 19.301 -7.949 1.00 39.53 100 SER A CA 1
ATOM 814 C C . SER A 1 100 ? -35.390 20.410 -8.017 1.00 39.53 100 SER A C 1
ATOM 816 O O . SER A 1 100 ? -36.067 20.654 -7.015 1.00 39.53 100 SER A O 1
ATOM 818 N N . GLU A 1 101 ? -35.628 20.963 -9.205 1.00 34.97 101 GLU A N 1
ATOM 819 C CA . GLU A 1 101 ? -36.908 21.579 -9.573 1.00 34.97 101 GLU A CA 1
ATOM 820 C C . GLU A 1 101 ? -37.609 20.659 -10.580 1.00 34.97 101 GLU A C 1
ATOM 822 O O . GLU A 1 101 ? -37.020 20.200 -11.557 1.00 34.97 101 GLU A O 1
ATOM 827 N N . ARG A 1 102 ? -38.849 20.295 -10.243 1.00 33.88 102 ARG A N 1
ATOM 828 C CA . ARG A 1 102 ? -39.773 19.524 -11.072 1.00 33.88 102 ARG A CA 1
ATOM 829 C C . ARG A 1 102 ? -40.528 20.526 -11.937 1.00 33.88 102 ARG A C 1
ATOM 831 O O . ARG A 1 102 ? -41.269 21.336 -11.388 1.00 33.88 102 ARG A O 1
ATOM 838 N N . ASP A 1 103 ? -40.352 20.457 -13.249 1.00 32.78 103 ASP A N 1
ATOM 839 C CA . ASP A 1 103 ? -41.200 21.175 -14.197 1.00 32.78 103 ASP A CA 1
ATOM 840 C C . ASP A 1 103 ? -42.503 20.386 -14.404 1.00 32.78 103 ASP A C 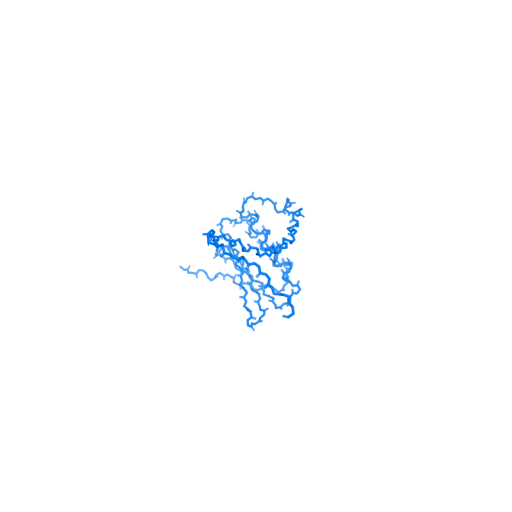1
ATOM 842 O O . ASP A 1 103 ? -42.553 19.405 -15.148 1.00 32.78 103 ASP A O 1
ATOM 846 N N . ASP A 1 104 ? -43.561 20.804 -13.705 1.00 32.44 104 ASP A N 1
ATOM 847 C CA . ASP A 1 104 ? -44.945 20.415 -13.978 1.00 32.44 104 ASP A CA 1
ATOM 848 C C . ASP A 1 104 ? -45.453 21.190 -15.206 1.00 32.44 104 ASP A C 1
ATOM 850 O O . ASP A 1 104 ? -45.679 22.401 -15.158 1.00 32.44 104 ASP A O 1
ATOM 854 N N . ALA A 1 105 ? -45.662 20.479 -16.314 1.00 33.88 105 ALA A N 1
ATOM 855 C CA . ALA A 1 105 ? -46.345 20.987 -17.497 1.00 33.88 105 ALA A CA 1
ATOM 856 C C . ALA A 1 105 ? -47.541 20.086 -17.832 1.00 33.88 105 ALA A C 1
ATOM 858 O O . ALA A 1 105 ? -47.393 19.102 -18.551 1.00 33.88 105 ALA A O 1
ATOM 859 N N . ASP A 1 106 ? -48.741 20.458 -17.372 1.00 39.38 106 ASP A N 1
ATOM 860 C CA . ASP A 1 106 ? -49.992 19.903 -17.900 1.00 39.38 106 ASP A CA 1
ATOM 861 C C . ASP A 1 106 ? -51.104 20.966 -18.063 1.00 39.38 106 ASP A C 1
ATOM 863 O O . ASP A 1 106 ? -51.680 21.493 -17.115 1.00 39.38 106 ASP A O 1
ATOM 867 N N . LYS A 1 107 ? -51.353 21.274 -19.344 1.00 38.44 107 LYS A N 1
ATOM 868 C CA . LYS A 1 107 ? -52.623 21.546 -20.056 1.00 38.44 107 LYS A CA 1
ATOM 869 C C . LYS A 1 107 ? -53.743 22.404 -19.425 1.00 38.44 107 LYS A C 1
ATOM 871 O O . LYS A 1 107 ? -54.569 21.954 -18.644 1.00 38.44 107 LYS A O 1
ATOM 876 N N . VAL A 1 108 ? -53.896 23.600 -20.010 1.00 32.12 108 VAL A N 1
ATOM 877 C CA . VAL A 1 108 ? -55.080 24.112 -20.752 1.00 32.12 108 VAL A CA 1
ATOM 878 C C . VAL A 1 108 ? -56.412 23.345 -20.570 1.00 32.12 108 VAL A C 1
ATOM 880 O O . VAL A 1 108 ? -56.575 22.265 -21.128 1.00 32.12 108 VAL A O 1
ATOM 883 N N . ASN A 1 109 ? -57.421 23.962 -19.931 1.00 31.03 109 ASN A N 1
ATOM 884 C CA . ASN A 1 109 ? -58.641 24.540 -20.549 1.00 31.03 109 ASN A CA 1
ATOM 885 C C . ASN A 1 109 ? -59.829 24.628 -19.555 1.00 31.03 109 ASN A C 1
ATOM 887 O O . ASN A 1 109 ? -59.908 23.904 -18.570 1.00 31.03 109 ASN A O 1
ATOM 891 N N . SER A 1 110 ? -60.824 25.431 -19.937 1.00 34.00 110 SER A N 1
ATOM 892 C CA . SER A 1 110 ? -62.156 25.649 -19.351 1.00 34.00 110 SER A CA 1
ATOM 893 C C . SER A 1 110 ? -62.200 26.766 -18.297 1.00 34.00 110 SER A C 1
ATOM 895 O O . SER A 1 110 ? -61.720 26.659 -17.180 1.00 34.00 110 SER A O 1
ATOM 897 N N . ALA A 1 111 ? -62.535 27.983 -18.715 1.00 34.09 111 ALA A N 1
ATOM 898 C CA . ALA A 1 111 ? -63.893 28.462 -18.964 1.00 34.09 111 ALA A CA 1
ATOM 899 C C . ALA A 1 111 ? -64.637 28.838 -17.671 1.00 34.09 111 ALA A C 1
ATOM 901 O O . ALA A 1 111 ? -65.120 28.000 -16.925 1.00 34.09 111 ALA A O 1
ATOM 902 N N . ASN A 1 112 ? -64.863 30.147 -17.555 1.00 31.92 112 ASN A N 1
ATOM 903 C CA . ASN A 1 112 ? -66.173 30.705 -17.239 1.00 31.92 112 ASN A CA 1
ATOM 904 C C . ASN A 1 112 ? -66.735 30.460 -15.826 1.00 31.92 112 ASN A C 1
ATOM 906 O O . ASN A 1 112 ? -67.443 29.489 -15.592 1.00 31.92 112 ASN A O 1
ATOM 910 N N . LYS A 1 113 ? -66.584 31.452 -14.941 1.00 36.16 113 LYS A N 1
ATOM 911 C CA . LYS A 1 113 ? -67.691 32.169 -14.264 1.00 36.16 113 LYS A CA 1
ATOM 912 C C . LYS A 1 113 ? -67.126 32.934 -13.065 1.00 36.16 113 LYS A C 1
ATOM 914 O O . LYS A 1 113 ? -66.541 32.367 -12.160 1.00 36.16 113 LYS A O 1
ATOM 919 N N . LYS A 1 114 ? -67.198 34.261 -13.093 1.00 36.88 114 LYS A N 1
ATOM 920 C CA . LYS A 1 114 ? -68.323 35.036 -12.540 1.00 36.88 114 LYS A CA 1
ATOM 921 C C . LYS A 1 114 ? -68.252 35.124 -11.008 1.00 36.88 114 LYS A C 1
ATOM 923 O O . LYS A 1 114 ? -68.763 34.280 -10.292 1.00 36.88 114 LYS A O 1
ATOM 928 N N . SER A 1 115 ? -67.694 36.253 -10.570 1.00 38.72 115 SER A N 1
ATOM 929 C CA . SER A 1 115 ? -68.194 37.092 -9.477 1.00 38.72 115 SER A CA 1
ATOM 930 C C . SER A 1 115 ? -68.310 36.508 -8.056 1.00 38.72 115 SER A C 1
ATOM 932 O O . SER A 1 115 ? -69.155 35.666 -7.782 1.00 38.72 115 SER A O 1
ATOM 934 N N . ARG A 1 116 ? -67.683 37.244 -7.127 1.00 41.12 116 ARG A N 1
ATOM 935 C CA . ARG A 1 116 ? -68.341 37.795 -5.926 1.00 41.12 116 ARG A CA 1
ATOM 936 C C . ARG A 1 116 ? -68.633 36.797 -4.799 1.00 41.12 116 ARG A C 1
ATOM 938 O O . ARG A 1 116 ? -69.710 36.216 -4.737 1.00 41.12 116 ARG A O 1
ATOM 945 N N . LYS A 1 117 ? -67.786 36.816 -3.765 1.00 42.94 117 LYS A N 1
ATOM 946 C CA . LYS A 1 117 ? -68.300 36.710 -2.394 1.00 42.94 117 LYS A CA 1
ATOM 947 C C . LYS A 1 117 ? -67.538 37.619 -1.434 1.00 42.94 117 LYS A C 1
ATOM 949 O O . LYS A 1 117 ? -66.384 37.398 -1.101 1.00 42.94 117 LYS A O 1
ATOM 954 N N . LYS A 1 118 ? -68.225 38.701 -1.071 1.00 42.34 118 LYS A N 1
ATOM 955 C CA . LYS A 1 118 ? -67.934 39.575 0.060 1.00 42.34 118 LYS A CA 1
ATOM 956 C C . LYS A 1 118 ? -68.772 39.025 1.220 1.00 42.34 118 LYS A C 1
ATOM 958 O O . LYS A 1 118 ? -69.980 38.885 1.022 1.00 42.34 118 LYS A O 1
ATOM 963 N N . ARG A 1 119 ? -68.126 38.849 2.377 1.00 40.75 119 ARG A N 1
ATOM 964 C CA . ARG A 1 119 ? -68.653 38.385 3.677 1.00 40.75 119 ARG A CA 1
ATOM 965 C C . ARG A 1 119 ? -68.830 36.879 3.817 1.00 40.75 119 ARG A C 1
ATOM 967 O O . ARG A 1 119 ? -69.453 36.256 2.929 1.00 40.75 119 ARG A O 1
#

Foldseek 3Di:
DQAPQAADEDADPVVLLVVLVVCCVVCVPQWDWDWDADPVQLKIKIWIDSSRHIYIYMDSDPVCVVVVVVSVVCNVCVNVVHHPVVPPPDPPDDDDDDDDDDDDDDDDDDDDDDDDDDD

Organism: NCBI:txid72548

Radius of gyration: 27.58 Å; chains: 1; bounding box: 79×65×32 Å

Sequence (119 aa):
MLSWALMVYLDDWDTFYAEAEKMYIDHPAQTRYVMKYRHCDGKIVLKVTNDRVCLKYQTDQASDVKRLDKLNNVFLTRMCGKDPSEDATEEVAPEKPKSSERDDADKVNSANKKSRKKR

Secondary structure (DSSP, 8-state):
-----EEEE---HHHHHHHHHHHHHH-TTT-EEEEEEEGGGTEEEEEEE-SSEEEEEEE--GGGHHHHHHHHHHHHHHHTT--TTSSTT-----PPP----------------------

InterPro domains:
  IPR009018 Signal recognition particle, SRP9/SRP14 subunit [G3DSA:3.30.720.10] (8-91)
  IPR009018 Signal recognition particle, SRP9/SRP14 subunit [SSF54762] (11-85)
  IPR039432 SRP9 domain [PF05486] (11-72)
  IPR039914 Signal recognition particle SRP9-like [PTHR12834] (7-118)